Protein AF-A0A4Q4KJC9-F1 (afdb_monomer_lite)

Organism: NCBI:txid200475

pLDDT: mean 93.19, std 9.45, range [31.77, 98.38]

Sequence (127 aa):
MNSSRFTITETHNSNIRIKSLAINTDAICEFYVRLYSLLGTQPQKHYEGFAFLIYDTENDFYFEASLTAFGAGYFAEEDNDKTQKIMNEFNDILYSNELKLKECSLTYEHDFGESTFAYKDGEFSCE

Secondary structure (DSSP, 8-state):
----SEEE-S-----EEEEEPPSSHHHHHHHHHHHHHHH-SPPEEETTEEEEEEEETTTTEEEEEEEETTEEEEEES--SHHHHHHHHHHHHHHT-TT-----EEEEEEETTEEEEEEEETTEEEE-

Foldseek 3Di:
DDDQQKEFDDDDDWDAFQDADDPDQVRQLLLLQLCCLSHVDAFDADAQWGKTWMARNVVRATKIFMQDPVGTGITGPDHDPVVNVVRVVVVCVSPPPPRDGDWDKDWHHYPVGIWMWTDDPNDTDTD

Structure (mmCIF, N/CA/C/O backbone):
data_AF-A0A4Q4KJC9-F1
#
_entry.id   AF-A0A4Q4KJC9-F1
#
loop_
_atom_site.group_PDB
_atom_site.id
_atom_site.type_symbol
_atom_site.label_atom_id
_atom_site.label_alt_id
_atom_site.label_comp_id
_atom_site.label_asym_id
_atom_site.label_entity_id
_atom_site.label_seq_id
_atom_site.pdbx_PDB_ins_code
_atom_site.Cartn_x
_atom_site.Cartn_y
_atom_site.Cartn_z
_atom_site.occupancy
_atom_site.B_iso_or_equiv
_atom_site.auth_seq_id
_atom_site.auth_comp_id
_atom_site.auth_asym_id
_atom_site.auth_atom_id
_atom_site.pdbx_PDB_model_num
ATOM 1 N N . MET A 1 1 ? -25.002 -4.432 -3.455 1.00 31.77 1 MET A N 1
ATOM 2 C CA . MET A 1 1 ? -23.810 -3.570 -3.578 1.00 31.77 1 MET A CA 1
ATOM 3 C C . MET A 1 1 ? -22.853 -4.013 -2.488 1.00 31.77 1 MET A C 1
ATOM 5 O O . MET A 1 1 ? -23.165 -3.787 -1.330 1.00 31.77 1 MET A O 1
ATOM 9 N N . ASN A 1 2 ? -21.783 -4.737 -2.830 1.00 33.66 2 ASN A N 1
ATOM 10 C CA . ASN A 1 2 ? -20.727 -5.040 -1.861 1.00 33.66 2 ASN A CA 1
ATOM 11 C C . ASN A 1 2 ? -19.932 -3.750 -1.665 1.00 33.66 2 ASN A C 1
ATOM 13 O O . ASN A 1 2 ? -19.206 -3.350 -2.571 1.00 33.66 2 ASN A O 1
ATOM 17 N N . SER A 1 3 ? -20.127 -3.076 -0.534 1.00 51.12 3 SER A N 1
ATOM 18 C CA . SER A 1 3 ? -19.186 -2.049 -0.093 1.00 51.12 3 SER A CA 1
ATOM 19 C C . SER A 1 3 ? -17.876 -2.767 0.222 1.00 51.12 3 SER A C 1
ATOM 21 O O . SER A 1 3 ? -17.895 -3.726 0.993 1.00 51.12 3 SER A O 1
ATOM 23 N N . SER A 1 4 ? -16.762 -2.392 -0.408 1.00 80.31 4 SER A N 1
ATOM 24 C CA . SER A 1 4 ? -15.462 -2.931 -0.005 1.00 80.31 4 SER A CA 1
ATOM 25 C C . SER A 1 4 ? -15.161 -2.420 1.404 1.00 80.31 4 SER A C 1
ATOM 27 O O . SER A 1 4 ? -15.235 -1.216 1.632 1.00 80.31 4 SER A O 1
ATOM 29 N N . ARG A 1 5 ? -14.854 -3.321 2.350 1.00 92.75 5 ARG A N 1
ATOM 30 C CA . ARG A 1 5 ? -14.524 -2.975 3.747 1.00 92.75 5 ARG A CA 1
ATOM 31 C C . ARG A 1 5 ? -13.505 -1.836 3.824 1.00 92.75 5 ARG A C 1
ATOM 33 O O . ARG A 1 5 ? -13.692 -0.901 4.594 1.00 92.75 5 ARG A O 1
ATOM 40 N N . PHE A 1 6 ? -12.467 -1.906 2.995 1.00 94.94 6 PHE A N 1
ATOM 41 C CA . PHE A 1 6 ? -11.422 -0.895 2.899 1.00 94.94 6 PHE A CA 1
ATOM 42 C C . PHE A 1 6 ? -11.702 0.050 1.733 1.00 94.94 6 PHE A C 1
ATOM 44 O O . PHE A 1 6 ? -11.905 -0.392 0.597 1.00 94.94 6 PHE A O 1
ATOM 51 N N . THR A 1 7 ? -11.699 1.347 2.016 1.00 94.25 7 THR A N 1
ATOM 52 C CA . THR A 1 7 ? -11.904 2.412 1.031 1.00 94.25 7 THR A CA 1
ATOM 53 C C . THR A 1 7 ? -10.847 3.489 1.181 1.00 94.25 7 THR A C 1
ATOM 55 O O . THR A 1 7 ? -10.317 3.690 2.268 1.00 94.25 7 THR A O 1
ATOM 58 N N . ILE A 1 8 ? -10.562 4.211 0.106 1.00 94.56 8 ILE A N 1
ATOM 59 C CA . ILE A 1 8 ? -9.592 5.308 0.127 1.00 94.56 8 ILE A CA 1
ATOM 60 C C . ILE A 1 8 ? -10.247 6.568 0.683 1.00 94.56 8 ILE A C 1
ATOM 62 O O . ILE A 1 8 ? -11.394 6.864 0.352 1.00 94.56 8 ILE A O 1
ATOM 66 N N . THR A 1 9 ? -9.508 7.305 1.504 1.00 92.50 9 THR A N 1
ATOM 67 C CA . THR A 1 9 ? -9.897 8.620 2.028 1.00 92.50 9 THR A CA 1
ATOM 68 C C . THR A 1 9 ? -8.875 9.687 1.623 1.00 92.50 9 THR A C 1
ATOM 70 O O . THR A 1 9 ? -7.790 9.371 1.137 1.00 92.50 9 THR A O 1
ATOM 73 N N . GLU A 1 10 ? -9.218 10.962 1.796 1.00 84.94 10 GLU A N 1
ATOM 74 C CA . GLU A 1 10 ? -8.367 12.089 1.395 1.00 84.94 10 GLU A CA 1
ATOM 75 C C . GLU A 1 10 ? -7.424 12.554 2.507 1.00 84.94 10 GLU A C 1
ATOM 77 O O . GLU A 1 10 ? -6.322 13.016 2.210 1.00 84.94 10 GLU A O 1
ATOM 82 N N . THR A 1 11 ? -7.826 12.430 3.776 1.00 74.44 11 THR A N 1
ATOM 83 C CA . THR A 1 11 ? -7.037 12.896 4.922 1.00 74.44 11 THR A CA 1
ATOM 84 C C . THR A 1 11 ? -7.303 12.060 6.172 1.00 74.44 11 THR A C 1
ATOM 86 O O . THR A 1 11 ? -8.444 11.725 6.482 1.00 74.44 11 THR A O 1
ATOM 89 N N . HIS A 1 12 ? -6.237 11.743 6.909 1.00 80.50 12 HIS A N 1
ATOM 90 C CA . HIS A 1 12 ? -6.278 11.429 8.338 1.00 80.50 12 HIS A CA 1
ATOM 91 C C . HIS A 1 12 ? -4.858 11.541 8.916 1.00 80.50 12 HIS A C 1
ATOM 93 O O . HIS A 1 12 ? -3.884 11.571 8.161 1.00 80.50 12 HIS A O 1
ATOM 99 N N . ASN A 1 13 ? -4.733 11.598 10.241 1.00 78.12 13 ASN A N 1
ATOM 100 C CA . ASN A 1 13 ? -3.429 11.592 10.896 1.00 78.12 13 ASN A CA 1
ATOM 101 C C . ASN A 1 13 ? -2.975 10.149 11.152 1.00 78.12 13 ASN A C 1
ATOM 103 O O . ASN A 1 13 ? -3.604 9.433 11.924 1.00 78.12 13 ASN A O 1
ATOM 107 N N . SER A 1 14 ? -1.861 9.757 10.536 1.00 85.38 14 SER A N 1
ATOM 108 C CA . SER A 1 14 ? -1.182 8.478 10.761 1.00 85.38 14 SER A CA 1
ATOM 109 C C . SER A 1 14 ? 0.306 8.710 10.958 1.00 85.38 14 SER A C 1
ATOM 111 O O . SER A 1 14 ? 1.071 8.815 10.007 1.00 85.38 14 SER A O 1
ATOM 113 N N . ASN A 1 15 ? 0.737 8.850 12.206 1.00 88.25 15 ASN A N 1
ATOM 114 C CA . ASN A 1 15 ? 2.123 9.184 12.539 1.00 88.25 15 ASN A CA 1
ATOM 115 C C . ASN A 1 15 ? 2.839 8.081 13.326 1.00 88.25 15 ASN A C 1
ATOM 117 O O . ASN A 1 15 ? 4.063 8.134 13.462 1.00 88.25 15 ASN A O 1
ATOM 121 N N . ILE A 1 16 ? 2.114 7.077 13.826 1.00 94.56 16 ILE A N 1
ATOM 122 C CA . ILE A 1 16 ? 2.701 5.945 14.537 1.00 94.56 16 ILE A CA 1
ATOM 123 C C . ILE A 1 16 ? 2.867 4.789 13.564 1.00 94.56 16 ILE A C 1
ATOM 125 O O . ILE A 1 16 ? 1.894 4.276 13.019 1.00 94.56 16 ILE A O 1
ATOM 129 N N . ARG A 1 17 ? 4.112 4.351 13.352 1.00 95.50 17 ARG A N 1
ATOM 130 C CA . ARG A 1 17 ? 4.399 3.152 12.562 1.00 95.50 17 ARG A CA 1
ATOM 131 C C . ARG A 1 17 ? 4.007 1.908 13.356 1.00 95.50 17 ARG A C 1
ATOM 133 O O . ARG A 1 17 ? 4.607 1.628 14.387 1.00 95.50 17 ARG A O 1
ATOM 140 N N . ILE A 1 18 ? 3.061 1.144 12.826 1.00 96.44 18 ILE A N 1
ATOM 141 C CA . ILE A 1 18 ? 2.515 -0.063 13.459 1.00 96.44 18 ILE A CA 1
ATOM 142 C C . ILE A 1 18 ? 3.293 -1.305 13.030 1.00 96.44 18 ILE A C 1
ATOM 144 O O . ILE A 1 18 ? 3.591 -2.179 13.842 1.00 96.44 18 ILE A O 1
ATOM 148 N N . LYS A 1 19 ? 3.640 -1.389 11.742 1.00 94.38 19 LYS A N 1
ATOM 149 C CA . LYS A 1 19 ? 4.331 -2.547 11.169 1.00 94.38 19 LYS A CA 1
ATOM 150 C C . LYS A 1 19 ? 5.215 -2.125 10.002 1.00 94.38 19 LYS A C 1
ATOM 152 O O . LYS A 1 19 ? 4.756 -1.445 9.090 1.00 94.38 19 LYS A O 1
ATOM 157 N N . SER A 1 20 ? 6.476 -2.550 10.035 1.00 94.50 20 SER A N 1
ATOM 158 C CA . SER A 1 20 ? 7.435 -2.375 8.937 1.00 94.50 20 SER A CA 1
ATOM 159 C C . SER A 1 20 ? 7.375 -3.559 7.976 1.00 94.50 20 SER A C 1
ATOM 161 O O . SER A 1 20 ? 7.187 -4.700 8.401 1.00 94.50 20 SER A O 1
ATOM 163 N N . LEU A 1 21 ? 7.607 -3.294 6.695 1.00 91.81 21 LEU A N 1
ATOM 164 C CA . LEU A 1 21 ? 7.887 -4.317 5.692 1.00 91.81 21 LEU A CA 1
ATOM 165 C C . LEU A 1 21 ? 9.396 -4.518 5.523 1.00 91.81 21 LEU A C 1
ATOM 167 O O . LEU A 1 21 ? 10.213 -3.750 6.037 1.00 91.81 21 LEU A O 1
ATOM 171 N N . ALA A 1 22 ? 9.768 -5.580 4.809 1.00 90.56 22 ALA A N 1
ATOM 172 C CA . ALA A 1 22 ? 11.158 -5.830 4.461 1.00 90.56 22 ALA A CA 1
ATOM 173 C C . ALA A 1 22 ? 11.709 -4.689 3.591 1.00 90.56 22 ALA A C 1
ATOM 175 O O . ALA A 1 22 ? 11.060 -4.238 2.650 1.00 90.56 22 ALA A O 1
ATOM 176 N N . ILE A 1 23 ? 12.926 -4.240 3.899 1.00 86.81 23 ILE A N 1
ATOM 177 C CA . ILE A 1 23 ? 13.581 -3.124 3.207 1.00 86.81 23 ILE A CA 1
ATOM 178 C C . ILE A 1 23 ? 14.346 -3.678 1.999 1.00 86.81 23 ILE A C 1
ATOM 180 O O . ILE A 1 23 ? 15.566 -3.816 2.025 1.00 86.81 23 ILE A O 1
ATOM 184 N N . ASN A 1 24 ? 13.612 -4.077 0.963 1.00 90.94 24 ASN A N 1
ATOM 185 C CA . ASN A 1 24 ? 14.167 -4.414 -0.346 1.00 90.94 24 ASN A CA 1
ATOM 186 C C . ASN A 1 24 ? 13.189 -4.004 -1.454 1.00 90.94 24 ASN A C 1
ATOM 188 O O . ASN A 1 24 ? 11.980 -3.955 -1.226 1.00 90.94 24 ASN A O 1
ATOM 192 N N . THR A 1 25 ? 13.726 -3.696 -2.634 1.00 90.56 25 THR A N 1
ATOM 193 C CA . THR A 1 25 ? 12.962 -3.145 -3.760 1.00 90.56 25 THR A CA 1
ATOM 194 C C . THR A 1 25 ? 11.814 -4.059 -4.178 1.00 90.56 25 THR A C 1
ATOM 196 O O . THR A 1 25 ? 10.694 -3.580 -4.331 1.00 90.56 25 THR A O 1
ATOM 199 N N . ASP A 1 26 ? 12.052 -5.369 -4.268 1.00 93.75 26 ASP A N 1
ATOM 200 C CA . ASP A 1 26 ? 11.046 -6.345 -4.703 1.00 93.75 26 ASP A CA 1
ATOM 201 C C . ASP A 1 26 ? 9.836 -6.377 -3.758 1.00 93.75 26 ASP A C 1
ATOM 203 O O . ASP A 1 26 ? 8.693 -6.308 -4.204 1.00 93.75 26 ASP A O 1
ATOM 207 N N . ALA A 1 27 ? 10.070 -6.402 -2.442 1.00 94.31 27 ALA A N 1
ATOM 208 C CA . 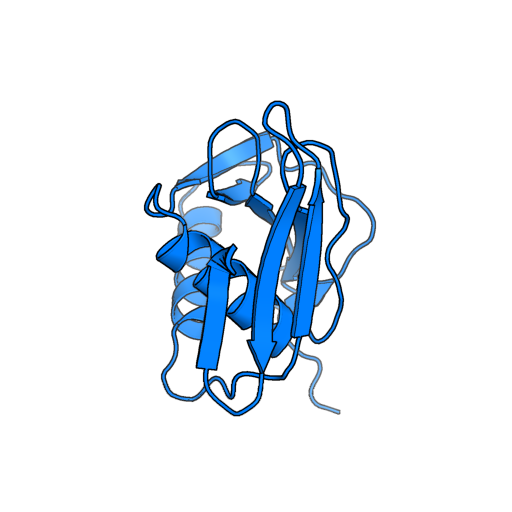ALA A 1 27 ? 9.004 -6.413 -1.442 1.00 94.31 27 ALA A CA 1
ATOM 209 C C . ALA A 1 27 ? 8.183 -5.113 -1.446 1.00 94.31 27 ALA A C 1
ATOM 211 O O . ALA A 1 27 ? 6.967 -5.147 -1.253 1.00 94.31 27 ALA A O 1
ATOM 212 N N . ILE A 1 28 ? 8.831 -3.967 -1.669 1.00 95.81 28 ILE A N 1
ATOM 213 C CA . ILE A 1 28 ? 8.166 -2.657 -1.725 1.00 95.81 28 ILE A CA 1
ATOM 214 C C . ILE A 1 28 ? 7.351 -2.519 -3.020 1.00 95.81 28 ILE A C 1
ATOM 216 O O . ILE A 1 28 ? 6.220 -2.029 -3.004 1.00 95.81 28 ILE A O 1
ATOM 220 N N . CYS A 1 29 ? 7.902 -2.991 -4.132 1.00 96.94 29 CYS A N 1
ATOM 221 C CA . CYS A 1 29 ? 7.236 -3.048 -5.423 1.00 96.94 29 CYS A CA 1
ATOM 222 C C . CYS A 1 29 ? 6.003 -3.962 -5.369 1.00 96.94 29 CYS A C 1
ATOM 224 O O . CYS A 1 29 ? 4.904 -3.548 -5.743 1.00 96.94 29 CYS A O 1
ATOM 226 N N . GLU A 1 30 ? 6.144 -5.164 -4.799 1.00 97.44 30 GLU A N 1
ATOM 227 C CA . GLU A 1 30 ? 5.024 -6.075 -4.557 1.00 97.44 30 GLU A CA 1
ATOM 228 C C . GLU A 1 30 ? 3.954 -5.426 -3.670 1.00 97.44 30 GLU A C 1
ATOM 230 O O . GLU A 1 30 ? 2.759 -5.513 -3.969 1.00 97.44 30 GLU A O 1
ATOM 235 N N . PHE A 1 31 ? 4.372 -4.738 -2.607 1.00 97.81 31 PHE A N 1
ATOM 236 C CA . PHE A 1 31 ? 3.469 -4.022 -1.713 1.00 97.81 31 PHE A CA 1
ATOM 237 C C . PHE A 1 31 ? 2.638 -2.970 -2.456 1.00 97.81 31 PHE A C 1
ATOM 239 O O . PHE A 1 31 ? 1.410 -2.980 -2.346 1.00 97.81 31 PHE A O 1
ATOM 246 N N . TYR A 1 32 ? 3.273 -2.118 -3.271 1.00 97.81 32 TYR A N 1
ATOM 247 C CA . TYR A 1 32 ? 2.569 -1.144 -4.111 1.00 97.81 32 TYR A CA 1
ATOM 248 C C . TYR A 1 32 ? 1.547 -1.817 -5.038 1.00 97.81 32 TYR A C 1
ATOM 250 O O . TYR A 1 32 ? 0.372 -1.442 -5.048 1.00 97.81 32 TYR A O 1
ATOM 258 N N . VAL A 1 33 ? 1.976 -2.828 -5.798 1.00 98.19 33 VAL A N 1
ATOM 259 C CA . VAL A 1 33 ? 1.130 -3.506 -6.791 1.00 98.19 33 VAL A CA 1
ATOM 260 C C . VAL A 1 33 ? -0.087 -4.143 -6.127 1.00 98.19 33 VAL A C 1
ATOM 262 O O . VAL A 1 33 ? -1.210 -4.026 -6.629 1.00 98.19 33 VAL A O 1
ATOM 265 N N . ARG A 1 34 ? 0.099 -4.802 -4.979 1.00 98.06 34 ARG A N 1
ATOM 266 C CA . ARG A 1 34 ? -1.004 -5.409 -4.225 1.00 98.06 34 ARG A CA 1
ATOM 267 C C . ARG A 1 34 ? -1.966 -4.356 -3.691 1.00 98.06 34 ARG A C 1
ATOM 269 O O . ARG A 1 34 ? -3.175 -4.548 -3.813 1.00 98.06 34 ARG A O 1
ATOM 276 N N . LEU A 1 35 ? -1.460 -3.237 -3.168 1.00 97.88 35 LEU A N 1
ATOM 277 C CA . LEU A 1 35 ? -2.298 -2.135 -2.686 1.00 97.88 35 LEU A CA 1
ATOM 278 C C . LEU A 1 35 ? -3.139 -1.552 -3.817 1.00 97.88 35 LEU A C 1
ATOM 280 O O . LEU A 1 35 ? -4.355 -1.438 -3.674 1.00 97.88 35 LEU A O 1
ATOM 284 N N . TYR A 1 36 ? -2.523 -1.271 -4.966 1.00 97.75 36 TYR A N 1
ATOM 285 C CA . TYR A 1 36 ? -3.241 -0.818 -6.154 1.00 97.75 36 TYR A CA 1
ATOM 286 C C . TYR A 1 36 ? -4.297 -1.840 -6.597 1.00 97.75 36 TYR A C 1
ATOM 288 O O . TYR A 1 36 ? -5.438 -1.489 -6.894 1.00 97.75 36 TYR A O 1
ATOM 296 N N . SER A 1 37 ? -3.945 -3.125 -6.610 1.00 97.12 37 SER A N 1
ATOM 297 C CA . SER A 1 37 ? -4.848 -4.198 -7.035 1.00 97.12 37 SER A CA 1
ATOM 298 C C . SER A 1 37 ? -6.075 -4.311 -6.129 1.00 97.12 37 SER A C 1
ATOM 300 O O . SER A 1 37 ? -7.201 -4.438 -6.630 1.00 97.12 37 SER A O 1
ATOM 302 N N . LEU A 1 38 ? -5.859 -4.213 -4.814 1.00 96.94 38 LEU A N 1
ATOM 303 C CA . LEU A 1 38 ? -6.892 -4.282 -3.786 1.00 96.94 38 LEU A CA 1
ATOM 304 C C . LEU A 1 38 ? -7.776 -3.026 -3.771 1.00 96.94 38 LEU A C 1
ATOM 306 O O . LEU A 1 38 ? -8.999 -3.143 -3.783 1.00 96.94 38 LEU A O 1
ATOM 310 N N . LEU A 1 39 ? -7.168 -1.838 -3.773 1.00 95.94 39 LEU A N 1
ATOM 311 C CA . LEU A 1 39 ? -7.852 -0.556 -3.559 1.00 95.94 39 LEU A CA 1
ATOM 312 C C . LEU A 1 39 ? -8.334 0.089 -4.866 1.00 95.94 39 LEU A C 1
ATOM 314 O O . LEU A 1 39 ? -9.200 0.959 -4.849 1.00 95.94 39 LEU A O 1
ATOM 318 N N . GLY A 1 40 ? -7.808 -0.352 -6.011 1.00 94.25 40 GLY A N 1
ATOM 319 C CA . GLY A 1 40 ? -8.263 0.042 -7.344 1.00 94.25 40 GLY A CA 1
ATOM 320 C C . GLY A 1 40 ? -7.981 1.495 -7.720 1.00 94.25 40 GLY A C 1
ATOM 321 O O . GLY A 1 40 ? -8.606 2.001 -8.649 1.00 94.25 40 GLY A O 1
ATOM 322 N N . THR A 1 41 ? -7.072 2.170 -7.016 1.00 93.62 41 THR A N 1
ATOM 323 C CA . THR A 1 41 ? -6.715 3.567 -7.276 1.00 93.62 41 THR A CA 1
ATOM 324 C C . THR A 1 41 ? -5.220 3.800 -7.111 1.00 93.62 41 THR A C 1
ATOM 326 O O . THR A 1 41 ? -4.523 2.995 -6.499 1.00 93.62 41 THR A O 1
ATOM 329 N N . GLN A 1 42 ? -4.730 4.915 -7.648 1.00 94.25 42 GLN A N 1
ATOM 330 C CA . GLN A 1 42 ? -3.355 5.355 -7.434 1.00 94.25 42 GLN A CA 1
ATOM 331 C C . GLN A 1 42 ? -3.187 5.980 -6.039 1.00 94.25 42 GLN A C 1
ATOM 333 O O . GLN A 1 42 ? -4.119 6.624 -5.549 1.00 94.25 42 GLN A O 1
ATOM 338 N N . PRO A 1 43 ? -2.013 5.824 -5.408 1.00 95.75 43 PRO A N 1
ATOM 339 C CA . PRO A 1 43 ? -1.726 6.462 -4.135 1.00 95.75 43 PRO A CA 1
ATOM 340 C C . PRO A 1 43 ? -1.507 7.966 -4.297 1.00 95.75 43 PRO A C 1
ATOM 342 O O . PRO A 1 43 ? -1.265 8.476 -5.396 1.00 95.75 43 PRO A O 1
ATOM 345 N N . GLN A 1 44 ? -1.495 8.664 -3.166 1.00 94.88 44 GLN A N 1
ATOM 346 C CA . GLN A 1 44 ? -0.851 9.967 -3.083 1.00 94.88 44 GLN A CA 1
ATOM 347 C C . GLN A 1 44 ? 0.657 9.763 -3.243 1.00 94.88 44 GLN A C 1
ATOM 349 O O . GLN A 1 44 ? 1.237 8.886 -2.607 1.00 94.88 44 GLN A O 1
ATOM 354 N N . LYS A 1 45 ? 1.287 10.539 -4.125 1.00 94.31 45 LYS A N 1
ATOM 355 C CA . LYS A 1 45 ? 2.738 10.499 -4.319 1.00 94.31 45 LYS A CA 1
ATOM 356 C C . LYS A 1 45 ? 3.393 11.600 -3.508 1.00 94.31 45 LYS A C 1
ATOM 358 O O . LYS A 1 45 ? 2.873 12.715 -3.451 1.00 94.31 45 LYS A O 1
ATOM 363 N N . HIS A 1 46 ? 4.568 11.312 -2.979 1.00 91.88 46 HIS A N 1
ATOM 364 C CA . HIS A 1 46 ? 5.423 12.295 -2.330 1.00 91.88 46 HIS A CA 1
ATOM 365 C C . HIS A 1 46 ? 6.882 12.023 -2.677 1.00 91.88 46 HIS A C 1
ATOM 367 O O . HIS A 1 46 ? 7.221 10.994 -3.262 1.00 91.88 46 HIS A O 1
ATOM 373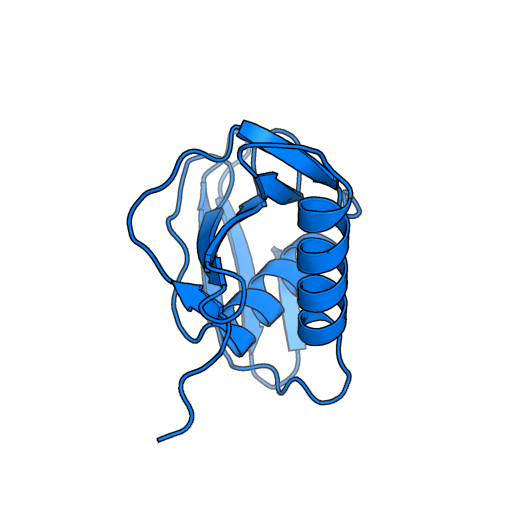 N N . TYR A 1 47 ? 7.746 12.973 -2.332 1.00 90.69 47 TYR A N 1
ATOM 374 C CA . TYR A 1 47 ? 9.184 12.767 -2.427 1.00 90.69 47 TYR A CA 1
ATOM 375 C C . TYR A 1 47 ? 9.584 11.571 -1.555 1.00 90.69 47 TYR A C 1
ATOM 377 O O . TYR A 1 47 ? 9.220 11.529 -0.382 1.00 90.69 47 TYR A O 1
ATOM 385 N N . GLU A 1 48 ? 10.290 10.601 -2.132 1.00 91.88 48 GLU A N 1
ATOM 386 C CA . GLU A 1 48 ? 10.689 9.331 -1.507 1.00 91.88 48 GLU A CA 1
ATOM 387 C C . GLU A 1 48 ? 9.553 8.341 -1.207 1.00 91.88 48 GLU A C 1
ATOM 389 O O . GLU A 1 48 ? 9.711 7.453 -0.364 1.00 91.88 48 GLU A O 1
ATOM 394 N N . GLY A 1 49 ? 8.418 8.430 -1.909 1.00 94.81 49 GLY A N 1
ATOM 395 C CA . GLY A 1 49 ? 7.487 7.305 -1.953 1.00 94.81 49 GLY A CA 1
ATOM 396 C C . GLY A 1 49 ? 6.037 7.641 -2.267 1.00 94.81 49 GLY A C 1
ATOM 397 O O . GLY A 1 49 ? 5.714 8.442 -3.146 1.00 94.81 49 GLY A O 1
ATOM 398 N N . PHE A 1 50 ? 5.142 6.927 -1.589 1.00 96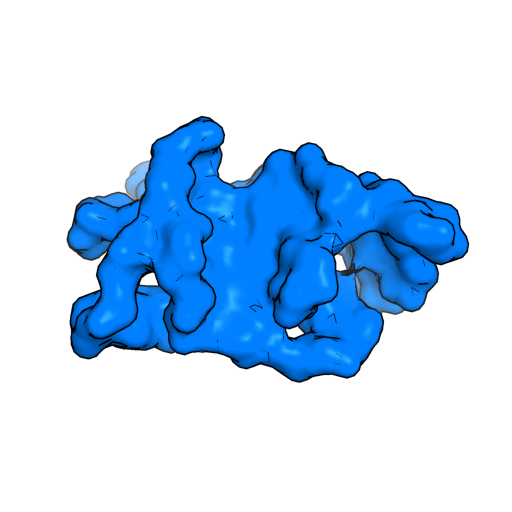.00 50 PHE A N 1
ATOM 399 C CA . PHE A 1 50 ? 3.707 6.973 -1.838 1.00 96.00 50 PHE A CA 1
ATOM 400 C C . PHE A 1 50 ? 2.904 6.610 -0.592 1.00 96.00 50 PHE A C 1
ATOM 402 O O . PHE A 1 50 ? 3.405 5.895 0.274 1.00 96.00 50 PHE A O 1
ATOM 409 N N . ALA A 1 51 ? 1.646 7.040 -0.526 1.00 96.62 51 ALA A N 1
ATOM 410 C CA . ALA A 1 51 ? 0.726 6.721 0.558 1.00 96.62 51 ALA A CA 1
ATOM 411 C C . ALA A 1 51 ? -0.678 6.370 0.053 1.00 96.62 51 ALA A C 1
ATOM 413 O O . ALA A 1 51 ? -1.268 7.066 -0.779 1.00 96.62 51 ALA A O 1
ATOM 414 N N . PHE A 1 52 ? -1.236 5.298 0.610 1.00 96.88 52 PHE A N 1
ATOM 415 C CA . PHE A 1 52 ? -2.656 4.983 0.552 1.00 96.88 52 PHE A CA 1
ATOM 416 C C . PHE A 1 52 ? -3.270 5.287 1.917 1.00 96.88 52 PHE A C 1
ATOM 418 O O . PHE A 1 52 ? -2.968 4.609 2.898 1.00 96.88 52 PHE A O 1
ATOM 425 N N . LEU A 1 53 ? -4.144 6.292 1.972 1.00 96.44 53 LEU A N 1
ATOM 426 C CA . LEU A 1 53 ? -4.934 6.601 3.161 1.00 96.44 53 LEU A CA 1
ATOM 427 C C . LEU A 1 53 ? -6.217 5.776 3.111 1.00 96.44 53 LEU A C 1
ATOM 429 O O . LEU A 1 53 ? -7.000 5.899 2.166 1.00 96.44 53 LEU A O 1
ATOM 433 N N . ILE A 1 54 ? -6.415 4.913 4.100 1.00 96.31 54 ILE A N 1
ATOM 434 C CA . ILE A 1 54 ? -7.415 3.850 4.064 1.00 96.31 54 ILE A CA 1
ATOM 435 C C . ILE A 1 54 ? -8.365 4.001 5.249 1.00 96.31 54 ILE A C 1
ATOM 437 O O . ILE A 1 54 ? -7.952 4.208 6.387 1.00 96.31 54 ILE A O 1
ATOM 441 N N . TYR A 1 55 ? -9.654 3.862 4.966 1.00 95.88 55 TYR A N 1
ATOM 442 C CA . TYR A 1 55 ? -10.725 3.750 5.940 1.00 95.88 55 TYR A CA 1
ATOM 443 C C . TYR A 1 55 ? -11.276 2.321 5.935 1.00 95.88 55 TYR A C 1
ATOM 445 O O . TYR A 1 55 ? -11.725 1.824 4.900 1.00 95.88 55 TYR A O 1
ATOM 453 N N . ASP A 1 56 ? -11.224 1.660 7.087 1.00 95.38 56 ASP A N 1
ATOM 454 C CA . ASP A 1 56 ? -11.909 0.403 7.370 1.00 95.38 56 ASP A CA 1
ATOM 455 C C . ASP A 1 56 ? -13.334 0.702 7.855 1.00 95.38 56 ASP A C 1
ATOM 457 O O . ASP A 1 56 ? -13.567 1.031 9.021 1.00 95.38 56 ASP A O 1
ATOM 461 N N . THR A 1 57 ? -14.287 0.565 6.936 1.00 95.00 57 THR A N 1
ATOM 462 C CA . THR A 1 57 ? -15.714 0.848 7.145 1.00 95.00 57 THR A CA 1
ATOM 463 C C . THR A 1 57 ? -16.383 -0.070 8.170 1.00 95.00 57 THR A C 1
ATOM 465 O O . THR A 1 57 ? -17.392 0.317 8.754 1.00 95.00 57 THR A O 1
ATOM 468 N N . GLU A 1 58 ? -15.851 -1.273 8.418 1.00 95.44 58 GLU A N 1
ATOM 469 C CA . GLU A 1 58 ? -16.429 -2.201 9.401 1.00 95.44 58 GLU A CA 1
ATOM 470 C C . GLU A 1 58 ? -16.012 -1.854 10.832 1.00 95.44 58 GLU A C 1
ATOM 472 O O . GLU A 1 58 ? -16.786 -2.044 11.770 1.00 95.44 58 GLU A O 1
ATOM 477 N N . ASN A 1 59 ? -14.791 -1.344 11.005 1.00 94.69 59 ASN A N 1
ATOM 478 C CA . ASN A 1 59 ? -14.220 -1.044 12.321 1.00 94.69 59 ASN A CA 1
ATOM 479 C C . ASN A 1 59 ? -14.244 0.442 12.688 1.00 94.69 59 ASN A C 1
ATOM 481 O O . ASN A 1 59 ? -13.798 0.779 13.795 1.00 94.69 59 ASN A O 1
ATOM 485 N N . ASP A 1 60 ? -14.732 1.282 11.770 1.00 93.81 60 ASP A N 1
ATOM 486 C CA . ASP A 1 60 ? -14.668 2.742 11.823 1.00 93.81 60 ASP A CA 1
ATOM 487 C C . ASP A 1 60 ? -13.250 3.213 12.183 1.00 93.81 60 ASP A C 1
ATOM 489 O O . ASP A 1 60 ? -13.000 3.791 13.240 1.00 93.81 60 ASP A O 1
ATOM 493 N N . PHE A 1 61 ? -12.282 2.828 11.348 1.00 94.38 61 PHE A N 1
ATOM 494 C CA . PHE A 1 61 ? -10.859 2.982 11.646 1.00 94.38 61 PHE A CA 1
ATOM 495 C C . PHE A 1 61 ? -10.082 3.497 10.439 1.00 94.38 61 PHE A C 1
ATOM 497 O O . PHE A 1 61 ? -10.259 3.004 9.327 1.00 94.38 61 PHE A O 1
ATOM 504 N N . TYR A 1 62 ? -9.192 4.459 10.667 1.00 96.19 62 TYR A N 1
ATOM 505 C CA . TYR A 1 62 ? -8.344 5.041 9.633 1.00 96.19 62 TYR A CA 1
ATOM 506 C C . TYR A 1 62 ? -6.893 4.620 9.838 1.00 96.19 62 TYR A C 1
ATOM 508 O O . TYR A 1 62 ? -6.412 4.564 10.970 1.00 96.19 62 TYR A O 1
ATOM 516 N N . PHE A 1 63 ? -6.209 4.324 8.741 1.00 96.69 63 PHE A N 1
ATOM 517 C CA . PHE A 1 63 ? -4.791 3.989 8.738 1.00 96.69 63 PHE A CA 1
ATOM 518 C C . PHE A 1 63 ? -4.151 4.318 7.395 1.00 96.69 63 PHE A C 1
ATOM 520 O O . PHE A 1 63 ? -4.822 4.644 6.413 1.00 96.69 63 PHE A O 1
ATOM 527 N N . GLU A 1 64 ? -2.832 4.223 7.344 1.00 96.69 64 GLU A N 1
ATOM 528 C CA . GLU A 1 64 ? -2.044 4.450 6.144 1.00 96.69 64 GLU A CA 1
ATOM 529 C C . GLU A 1 64 ? -1.215 3.213 5.803 1.00 96.69 64 GLU A C 1
ATOM 531 O O . GLU A 1 64 ? -0.627 2.578 6.678 1.00 96.69 64 GLU A O 1
ATOM 536 N N . ALA A 1 65 ? -1.148 2.890 4.514 1.00 97.25 65 ALA A N 1
ATOM 537 C CA . ALA A 1 65 ? -0.180 1.961 3.948 1.00 97.25 65 ALA A CA 1
ATOM 538 C C . ALA A 1 65 ? 0.726 2.746 2.993 1.00 97.25 65 ALA A C 1
ATOM 540 O O . ALA A 1 65 ? 0.255 3.263 1.975 1.00 97.25 65 ALA A O 1
ATOM 541 N N . SER A 1 66 ? 2.009 2.878 3.322 1.00 96.31 66 SER A N 1
ATOM 542 C CA . SER A 1 66 ? 2.891 3.802 2.606 1.00 96.31 66 SER A CA 1
ATOM 543 C C . SER A 1 66 ? 4.335 3.343 2.521 1.00 96.31 66 SER A C 1
ATOM 545 O O . SER A 1 66 ? 4.800 2.501 3.290 1.00 96.31 66 SER A O 1
ATOM 547 N N . LEU A 1 67 ? 5.039 3.928 1.554 1.00 96.25 67 LEU A N 1
ATOM 548 C CA . LEU A 1 67 ? 6.489 4.002 1.482 1.00 96.25 67 LEU A CA 1
ATOM 549 C C . LEU A 1 67 ? 6.912 5.422 1.856 1.00 96.25 67 LEU A C 1
ATOM 551 O O . LEU A 1 67 ? 6.474 6.387 1.230 1.00 96.25 67 LEU A O 1
ATOM 555 N N . THR A 1 68 ? 7.783 5.540 2.851 1.00 92.62 68 THR A N 1
ATOM 556 C CA . THR A 1 68 ? 8.421 6.804 3.236 1.00 92.62 68 THR A CA 1
ATOM 557 C C . THR A 1 68 ? 9.941 6.663 3.192 1.00 92.62 68 THR A C 1
ATOM 559 O O . THR A 1 68 ? 10.456 5.556 3.014 1.00 92.62 68 THR A O 1
ATOM 562 N N . ALA A 1 69 ? 10.668 7.751 3.464 1.00 86.56 69 ALA A N 1
ATOM 563 C CA . ALA A 1 69 ? 12.124 7.756 3.651 1.00 86.56 69 ALA A CA 1
ATOM 564 C C . ALA A 1 69 ? 12.636 6.670 4.624 1.00 86.56 69 ALA A C 1
ATOM 566 O O . ALA A 1 69 ? 13.767 6.199 4.532 1.00 86.56 69 ALA A O 1
ATOM 567 N N . PHE A 1 70 ? 11.790 6.243 5.569 1.00 85.62 70 PHE A N 1
ATOM 568 C CA . PHE A 1 70 ? 12.114 5.234 6.580 1.00 85.62 70 PHE A CA 1
ATOM 569 C C . PHE A 1 70 ? 11.684 3.811 6.174 1.00 85.62 70 PHE A C 1
ATOM 571 O O . PHE A 1 70 ? 11.644 2.902 7.009 1.00 85.62 70 PHE A O 1
ATOM 578 N N . GLY A 1 71 ? 11.301 3.604 4.914 1.00 92.31 71 GLY A N 1
ATOM 579 C CA . GLY A 1 71 ? 10.845 2.329 4.360 1.00 92.31 71 GLY A CA 1
ATOM 580 C C . GLY A 1 71 ? 9.328 2.142 4.391 1.00 92.31 71 GLY A C 1
ATOM 581 O O . GLY A 1 71 ? 8.595 2.970 4.935 1.00 92.31 71 GLY A O 1
ATOM 582 N N . ALA A 1 72 ? 8.869 1.037 3.798 1.00 95.94 72 ALA A N 1
ATOM 583 C CA . ALA A 1 72 ? 7.451 0.736 3.640 1.00 95.94 72 ALA A CA 1
ATOM 584 C C . ALA A 1 72 ? 6.819 0.104 4.887 1.00 95.94 72 ALA A C 1
ATOM 586 O O . ALA A 1 72 ? 7.475 -0.626 5.639 1.00 95.94 72 ALA A O 1
ATOM 587 N N . GLY A 1 73 ? 5.530 0.361 5.095 1.00 97.00 73 GLY A N 1
ATOM 588 C CA . GLY A 1 73 ? 4.793 -0.197 6.217 1.00 97.00 73 GLY A CA 1
ATOM 589 C C . GLY A 1 73 ? 3.385 0.355 6.384 1.00 97.00 73 GLY A C 1
ATOM 590 O O . GLY A 1 73 ? 2.827 0.989 5.488 1.00 97.00 73 GLY A O 1
ATOM 591 N N . TYR A 1 74 ? 2.837 0.086 7.565 1.00 97.38 74 TYR A N 1
ATOM 592 C CA . TYR A 1 74 ? 1.523 0.540 7.999 1.00 97.38 74 TYR A CA 1
ATOM 593 C C . TYR A 1 74 ? 1.650 1.529 9.152 1.00 97.38 74 TYR A C 1
ATOM 595 O O . TYR A 1 74 ? 2.466 1.325 10.061 1.00 97.38 74 TYR A O 1
ATOM 603 N N . PHE A 1 75 ? 0.818 2.564 9.134 1.00 96.62 75 PHE A N 1
ATOM 604 C CA . PHE A 1 75 ? 0.796 3.631 10.125 1.00 96.62 75 PHE A CA 1
ATOM 605 C C . PHE A 1 75 ? -0.633 3.878 10.608 1.00 96.62 75 PHE A C 1
ATOM 607 O O . PHE A 1 75 ? -1.586 3.640 9.868 1.00 96.62 75 PHE A O 1
ATOM 614 N N . ALA A 1 76 ? -0.770 4.311 11.856 1.00 96.25 76 ALA A N 1
ATOM 615 C CA . ALA A 1 76 ? -2.040 4.666 12.482 1.00 96.25 76 ALA A CA 1
ATOM 616 C C . ALA A 1 76 ? -1.840 5.813 13.487 1.00 96.25 76 ALA A C 1
ATOM 618 O O . ALA A 1 76 ? -0.713 6.243 13.749 1.00 96.25 76 ALA A O 1
ATOM 619 N N . GLU A 1 77 ? -2.935 6.296 14.071 1.00 95.88 77 GLU A N 1
ATOM 620 C CA . GLU A 1 77 ? -2.911 7.295 15.149 1.00 95.88 77 GLU A CA 1
ATOM 621 C C . GLU A 1 77 ? -2.498 6.695 16.506 1.00 95.88 77 GLU A C 1
ATOM 623 O O . GLU A 1 77 ? -1.884 7.372 17.327 1.00 95.88 77 GLU A O 1
ATOM 628 N N . GLU A 1 78 ? -2.791 5.410 16.735 1.00 95.50 78 GLU A N 1
ATOM 629 C CA . GLU A 1 78 ? -2.528 4.712 17.997 1.00 95.50 78 GLU A CA 1
ATOM 630 C C . GLU A 1 78 ? -2.000 3.291 17.767 1.00 95.50 78 GLU A C 1
ATOM 632 O O . GLU A 1 78 ? -2.517 2.564 16.917 1.00 95.50 78 GLU A O 1
ATOM 637 N N . ASP A 1 79 ? -1.034 2.860 18.584 1.00 96.38 79 ASP A N 1
ATOM 638 C CA . ASP A 1 79 ? -0.571 1.469 18.644 1.00 96.38 79 ASP A CA 1
ATOM 639 C C . ASP A 1 79 ? -1.220 0.740 19.829 1.00 96.38 79 ASP A C 1
ATOM 641 O O . ASP A 1 79 ? -0.823 0.893 20.986 1.00 96.38 79 ASP A O 1
ATOM 645 N N . ASN A 1 80 ? -2.275 -0.016 19.532 1.00 96.56 80 ASN A N 1
ATOM 646 C CA . ASN A 1 80 ? -3.007 -0.834 20.490 1.00 96.56 80 ASN A CA 1
ATOM 647 C C . ASN A 1 80 ? -3.459 -2.154 19.836 1.00 96.56 80 ASN A C 1
ATOM 649 O O . ASN A 1 80 ? -3.369 -2.330 18.617 1.00 96.56 80 ASN A O 1
ATOM 653 N N . ASP A 1 81 ? -3.990 -3.079 20.638 1.00 97.25 81 ASP A N 1
ATOM 654 C CA . ASP A 1 81 ? -4.397 -4.410 20.167 1.00 97.25 81 ASP A CA 1
ATOM 655 C C . ASP A 1 81 ? -5.426 -4.364 19.023 1.00 97.25 81 ASP A C 1
ATOM 657 O O . ASP A 1 81 ? -5.386 -5.205 18.120 1.00 97.25 81 ASP A O 1
ATOM 661 N N . LYS A 1 82 ? -6.338 -3.376 19.024 1.00 95.69 82 LYS A N 1
ATOM 662 C CA . LYS A 1 82 ? -7.319 -3.196 17.941 1.00 95.69 82 LYS A CA 1
ATOM 663 C C . LYS A 1 82 ? -6.604 -2.797 16.650 1.00 95.69 82 LYS A C 1
ATOM 665 O O . LYS A 1 82 ? -6.842 -3.433 15.625 1.00 95.69 82 LYS A O 1
ATOM 670 N N . THR A 1 83 ? -5.720 -1.801 16.698 1.00 96.88 83 THR A N 1
ATOM 671 C CA . THR A 1 83 ? -4.930 -1.363 15.538 1.00 96.88 83 THR A CA 1
ATOM 672 C C . THR A 1 83 ? -4.121 -2.519 14.957 1.00 96.88 83 THR A C 1
ATOM 674 O O . THR A 1 83 ? -4.222 -2.811 13.766 1.00 96.88 83 THR A O 1
ATOM 677 N N . GLN A 1 84 ? -3.366 -3.226 15.802 1.00 97.06 84 GLN A N 1
ATOM 678 C CA . GLN A 1 84 ? -2.526 -4.352 15.389 1.00 97.06 84 GLN A CA 1
ATOM 679 C C . GLN A 1 84 ? -3.349 -5.461 14.725 1.00 97.06 84 GLN A C 1
ATOM 681 O O . GLN A 1 84 ? -2.958 -6.004 13.689 1.00 97.06 84 GLN A O 1
ATOM 686 N N . LYS A 1 85 ? -4.526 -5.773 15.280 1.00 97.00 85 LYS A N 1
ATOM 687 C CA . LYS A 1 85 ? -5.453 -6.740 14.689 1.00 97.00 85 LYS A CA 1
ATOM 688 C C . LYS A 1 85 ? -5.923 -6.301 13.299 1.00 97.00 85 LYS A C 1
ATOM 690 O O . LYS A 1 85 ? -5.817 -7.092 12.367 1.00 97.00 85 LYS A O 1
ATOM 695 N N . ILE A 1 86 ? -6.392 -5.060 13.145 1.00 96.50 86 ILE A N 1
ATOM 696 C CA . ILE A 1 86 ? -6.877 -4.547 11.852 1.00 96.50 86 ILE A CA 1
ATOM 697 C C . ILE A 1 86 ? -5.748 -4.547 10.812 1.00 96.50 86 ILE A C 1
ATOM 699 O O . ILE A 1 86 ? -5.966 -4.984 9.684 1.00 96.50 86 ILE A O 1
ATOM 703 N N . MET A 1 87 ? -4.530 -4.127 11.180 1.00 95.75 87 MET A N 1
ATOM 704 C CA . MET A 1 87 ? -3.391 -4.120 10.250 1.00 95.75 87 MET A CA 1
ATOM 705 C C . MET A 1 87 ? -2.990 -5.531 9.817 1.00 95.75 87 MET A C 1
ATOM 707 O O . MET A 1 87 ? -2.637 -5.741 8.658 1.00 95.75 87 MET A O 1
ATOM 711 N N . ASN A 1 88 ? -3.040 -6.509 10.724 1.00 96.19 88 ASN A N 1
ATOM 712 C CA . ASN A 1 88 ? -2.753 -7.896 10.371 1.00 96.19 88 ASN A CA 1
ATOM 713 C C . ASN A 1 88 ? -3.834 -8.481 9.457 1.00 96.19 88 ASN A C 1
ATOM 715 O O . ASN A 1 88 ? -3.485 -9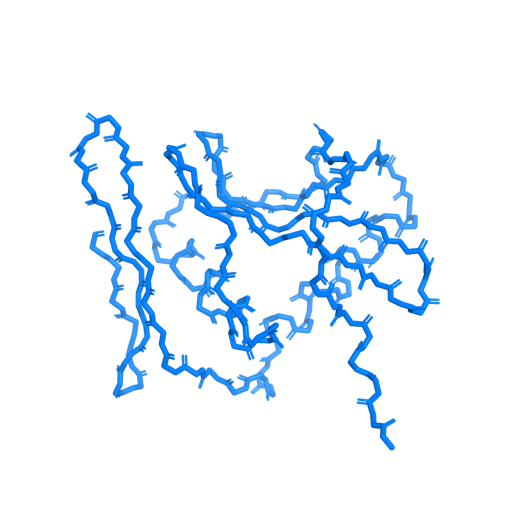.061 8.436 1.00 96.19 88 ASN A O 1
ATOM 719 N N . GLU A 1 89 ? -5.117 -8.244 9.743 1.00 96.25 89 GLU A N 1
ATOM 720 C CA . GLU A 1 89 ? -6.212 -8.656 8.854 1.00 96.25 89 GLU A CA 1
ATOM 721 C C . GLU A 1 89 ? -6.081 -8.033 7.458 1.00 96.25 89 GLU A C 1
ATOM 723 O O . GLU A 1 89 ? -6.202 -8.729 6.450 1.00 96.25 89 GLU A O 1
ATOM 728 N N . PHE A 1 90 ? -5.792 -6.731 7.383 1.00 97.00 90 PHE A N 1
ATOM 729 C CA . PHE A 1 90 ? -5.567 -6.055 6.10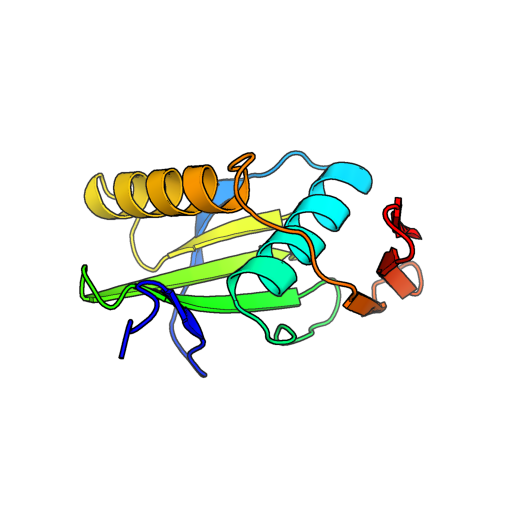9 1.00 97.00 90 PHE A CA 1
ATOM 730 C C . PHE A 1 90 ? -4.374 -6.653 5.357 1.00 97.00 90 PHE A C 1
ATOM 732 O O . PHE A 1 90 ? -4.469 -6.928 4.163 1.00 97.00 90 PHE A O 1
ATOM 739 N N . ASN A 1 91 ? -3.264 -6.900 6.054 1.00 96.75 91 ASN A N 1
ATOM 740 C CA . ASN A 1 91 ? -2.074 -7.507 5.471 1.00 96.75 91 ASN A CA 1
ATOM 741 C C . ASN A 1 91 ? -2.347 -8.925 4.945 1.00 96.75 91 ASN A C 1
ATOM 743 O O . ASN A 1 91 ? -1.882 -9.272 3.864 1.00 96.75 91 ASN A O 1
ATOM 747 N N . ASP A 1 92 ? -3.106 -9.737 5.675 1.00 96.56 92 ASP A N 1
ATOM 748 C CA . ASP A 1 92 ? -3.463 -11.092 5.246 1.00 96.56 92 ASP A CA 1
ATOM 749 C C . ASP A 1 92 ? -4.332 -11.068 3.982 1.00 96.56 92 ASP A C 1
ATOM 751 O O . ASP A 1 92 ? -4.143 -11.879 3.077 1.00 96.56 92 ASP A O 1
ATOM 755 N N . ILE A 1 93 ? -5.234 -10.088 3.866 1.00 96.25 93 ILE A N 1
ATOM 756 C CA . ILE A 1 93 ? -6.025 -9.858 2.649 1.00 96.25 93 ILE A CA 1
ATOM 757 C C . ILE A 1 93 ? -5.124 -9.404 1.496 1.00 96.25 93 ILE A C 1
ATOM 759 O O . ILE A 1 93 ? -5.233 -9.926 0.385 1.00 96.25 93 ILE A O 1
ATOM 763 N N . LEU A 1 94 ? -4.212 -8.467 1.757 1.00 96.75 94 LEU A N 1
ATOM 764 C CA . LEU A 1 94 ? -3.280 -7.924 0.770 1.00 96.75 94 LEU A CA 1
ATOM 765 C C . LEU A 1 94 ? -2.377 -9.012 0.168 1.00 96.75 94 LEU A C 1
ATOM 767 O O . LEU A 1 94 ? -2.113 -9.020 -1.036 1.00 96.75 94 LEU A O 1
ATOM 771 N N . TYR A 1 95 ? -1.931 -9.956 0.995 1.00 96.50 95 TYR A N 1
ATOM 772 C CA . TYR A 1 95 ? -1.062 -11.063 0.593 1.00 96.50 95 TYR A CA 1
ATOM 773 C C . TYR A 1 95 ? -1.809 -12.381 0.340 1.00 96.50 95 TYR A C 1
ATOM 775 O O . TYR A 1 95 ? -1.179 -13.416 0.124 1.00 96.50 95 TYR A O 1
ATOM 783 N N . SER A 1 96 ? -3.144 -12.356 0.299 1.00 96.62 96 SER A N 1
ATOM 784 C CA . SER A 1 96 ? -3.948 -13.531 -0.034 1.00 96.62 96 SER A CA 1
ATOM 785 C C . SER A 1 96 ? -3.666 -14.012 -1.460 1.00 96.62 96 SER A C 1
ATOM 787 O O . SER A 1 96 ? -3.550 -13.218 -2.396 1.00 96.62 96 SER A O 1
ATOM 789 N N . ASN A 1 97 ? -3.643 -15.334 -1.647 1.00 94.56 97 ASN A N 1
ATOM 790 C CA . ASN A 1 97 ? -3.559 -15.964 -2.970 1.00 94.56 97 ASN A CA 1
ATOM 791 C C . ASN A 1 97 ? -4.811 -15.712 -3.830 1.00 94.56 97 ASN A C 1
ATOM 793 O O . ASN A 1 97 ? -4.795 -15.954 -5.035 1.00 94.56 97 ASN A O 1
ATOM 797 N N . GLU A 1 98 ? -5.904 -15.247 -3.222 1.00 95.31 98 GLU A N 1
ATOM 798 C CA . GLU A 1 98 ? -7.136 -14.889 -3.929 1.00 95.31 98 GLU A CA 1
ATOM 799 C C . GLU A 1 98 ? -7.085 -13.476 -4.527 1.00 95.31 98 GLU A C 1
ATOM 801 O O . GLU A 1 98 ? -7.897 -13.149 -5.401 1.00 95.31 98 GLU A O 1
ATOM 806 N N . LEU A 1 99 ? -6.138 -12.634 -4.087 1.00 95.88 99 LEU A N 1
ATOM 807 C CA . LEU A 1 99 ? -5.982 -11.289 -4.625 1.00 95.88 99 LEU A CA 1
ATOM 808 C C . LEU A 1 99 ? -5.445 -11.367 -6.056 1.00 95.88 99 LEU A C 1
ATOM 810 O O . LEU A 1 99 ? -4.286 -11.697 -6.302 1.00 95.88 99 LEU A O 1
ATOM 814 N N . LYS A 1 100 ? -6.296 -11.009 -7.016 1.00 96.44 100 LYS A N 1
ATOM 815 C CA . LYS A 1 100 ? -5.899 -10.885 -8.419 1.00 96.44 100 LYS A CA 1
ATOM 816 C C . LYS A 1 100 ? -5.147 -9.578 -8.624 1.00 96.44 100 LYS A C 1
ATOM 818 O O . LYS A 1 100 ? -5.736 -8.505 -8.477 1.00 96.44 100 LYS A O 1
ATOM 823 N N . LEU A 1 101 ? -3.874 -9.689 -8.989 1.00 97.62 101 LEU A N 1
ATOM 824 C CA . LEU A 1 101 ? -3.046 -8.538 -9.325 1.00 97.62 101 LEU A CA 1
ATOM 825 C C . LEU A 1 101 ? -3.560 -7.870 -10.606 1.00 97.62 101 LEU A C 1
ATOM 827 O O . LEU A 1 101 ? -3.985 -8.542 -11.549 1.00 97.62 101 LEU A O 1
ATOM 831 N N . LYS A 1 102 ? -3.559 -6.540 -10.611 1.00 97.38 102 LYS A N 1
ATOM 832 C CA . LYS A 1 102 ? -3.982 -5.698 -11.730 1.00 97.38 102 LYS A CA 1
ATOM 833 C C . LYS A 1 102 ? -2.778 -4.965 -12.285 1.00 97.38 102 LYS A C 1
ATOM 835 O O . LYS A 1 102 ? -1.860 -4.634 -11.541 1.00 97.38 102 LYS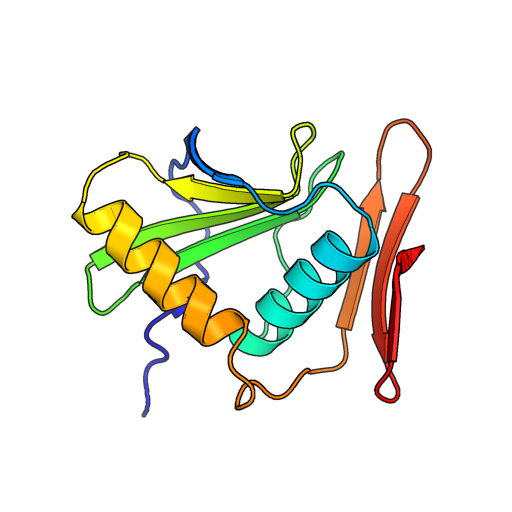 A O 1
ATOM 840 N N . GLU A 1 103 ? -2.816 -4.682 -13.580 1.00 98.06 103 GLU A N 1
ATOM 841 C CA . GLU A 1 103 ? -1.764 -3.890 -14.198 1.00 98.06 103 GLU A CA 1
ATOM 842 C C . GLU A 1 103 ? -1.734 -2.474 -13.630 1.00 98.06 103 GLU A C 1
ATOM 844 O O . GLU A 1 103 ? -2.771 -1.817 -13.494 1.00 98.06 103 GLU A O 1
ATOM 849 N N . CYS A 1 104 ? -0.535 -2.013 -13.294 1.00 97.94 104 CYS A N 1
ATOM 850 C CA . CYS A 1 104 ? -0.315 -0.702 -12.708 1.00 97.94 104 CYS A CA 1
ATOM 851 C C . CYS A 1 104 ? 1.131 -0.254 -12.877 1.00 97.94 104 CYS A C 1
ATOM 853 O O . CYS A 1 104 ? 2.020 -1.059 -13.141 1.00 97.94 104 CYS A O 1
ATOM 855 N N . SER A 1 105 ? 1.355 1.042 -12.690 1.00 97.69 105 SER A N 1
ATOM 856 C CA . SER A 1 105 ? 2.683 1.641 -12.663 1.00 97.69 105 SER A CA 1
ATOM 857 C C . SER A 1 105 ? 2.666 2.877 -11.774 1.00 97.69 105 SER A C 1
ATOM 859 O O . SER A 1 105 ? 1.729 3.683 -11.832 1.00 97.69 105 SER A O 1
ATOM 861 N N . LEU A 1 106 ? 3.731 3.045 -11.003 1.00 97.50 106 LEU A N 1
ATOM 862 C CA . LEU A 1 106 ? 4.002 4.195 -10.162 1.00 97.50 106 LEU A CA 1
ATOM 863 C C . LEU A 1 106 ? 5.471 4.569 -10.295 1.00 97.50 106 LEU A C 1
ATOM 865 O O . LEU A 1 106 ? 6.336 3.816 -9.871 1.00 97.50 106 LEU A O 1
ATOM 869 N N . THR A 1 107 ? 5.716 5.770 -10.805 1.00 96.94 107 THR A N 1
ATOM 870 C CA . THR A 1 107 ? 7.019 6.436 -10.714 1.00 96.94 107 THR A CA 1
ATOM 871 C C . THR A 1 107 ? 6.978 7.489 -9.609 1.00 96.94 107 THR A C 1
ATOM 873 O O . THR A 1 107 ? 5.983 8.230 -9.528 1.00 96.94 107 THR A O 1
ATOM 876 N N . TYR A 1 108 ? 8.015 7.538 -8.771 1.00 94.25 108 TYR A N 1
ATOM 877 C CA . TYR A 1 108 ? 8.223 8.551 -7.731 1.00 94.25 108 TYR A CA 1
ATOM 878 C C . TYR A 1 108 ? 9.694 8.993 -7.676 1.00 94.25 108 TYR A C 1
ATOM 880 O O . TYR A 1 108 ? 10.598 8.229 -8.009 1.00 94.25 108 TYR A O 1
ATOM 888 N N . GLU A 1 109 ? 9.913 10.237 -7.258 1.00 95.38 109 GLU A N 1
ATOM 889 C CA . GLU A 1 109 ? 11.234 10.874 -7.173 1.00 95.38 109 GLU A CA 1
ATOM 890 C C . GLU A 1 109 ? 11.868 10.664 -5.790 1.00 95.38 109 GLU A C 1
ATOM 892 O O . GLU A 1 109 ? 11.160 10.553 -4.786 1.00 95.38 109 GLU A O 1
ATOM 897 N N . HIS A 1 110 ? 13.199 10.641 -5.729 1.00 92.38 110 HIS A N 1
ATOM 898 C CA . HIS A 1 110 ? 14.005 10.580 -4.505 1.00 92.38 110 HIS A CA 1
ATOM 899 C C . HIS A 1 110 ? 15.419 11.145 -4.751 1.00 92.38 110 HIS A C 1
ATOM 901 O O . HIS A 1 110 ? 15.787 11.466 -5.881 1.00 92.38 110 HIS A O 1
ATOM 907 N N . ASP A 1 111 ? 16.262 11.197 -3.713 1.00 91.19 111 ASP A N 1
ATOM 908 C CA . ASP A 1 111 ? 17.612 11.799 -3.771 1.00 91.19 111 ASP A CA 1
ATOM 909 C C . ASP A 1 111 ? 18.556 11.164 -4.816 1.00 91.19 111 ASP A C 1
ATOM 911 O O . ASP A 1 111 ? 19.576 11.748 -5.186 1.00 91.19 111 ASP A O 1
ATOM 915 N N . PHE A 1 112 ? 18.229 9.966 -5.305 1.00 90.06 112 PHE A N 1
ATOM 916 C CA . PHE A 1 112 ? 19.044 9.203 -6.257 1.00 90.06 112 PHE A CA 1
ATOM 917 C C . PHE A 1 112 ? 18.444 9.154 -7.672 1.00 90.06 112 PHE A C 1
ATOM 919 O O . PHE A 1 112 ? 18.975 8.440 -8.521 1.00 90.06 112 PHE A O 1
ATOM 926 N N . GLY A 1 113 ? 17.370 9.907 -7.937 1.00 93.50 113 GLY A N 1
ATOM 927 C CA . GLY A 1 113 ? 16.680 9.943 -9.225 1.00 93.50 113 GLY A CA 1
ATOM 928 C C . GLY A 1 113 ? 15.203 9.581 -9.097 1.00 93.50 113 GLY A C 1
ATOM 929 O O . GLY A 1 113 ? 14.482 10.151 -8.280 1.00 93.50 113 GLY A O 1
ATOM 930 N N . GLU A 1 114 ? 14.756 8.651 -9.932 1.00 95.06 114 GLU A N 1
ATOM 931 C CA . GLU A 1 114 ? 13.383 8.156 -9.949 1.00 95.06 114 GLU A CA 1
ATOM 932 C C . GLU A 1 114 ? 13.385 6.638 -9.814 1.00 95.06 114 GLU A C 1
ATOM 934 O O . GLU A 1 114 ? 14.231 5.964 -10.404 1.00 95.06 114 GLU A O 1
ATOM 939 N N . SER A 1 115 ? 12.393 6.115 -9.099 1.00 94.69 115 SER A N 1
ATOM 940 C CA . SER A 1 115 ? 12.081 4.688 -9.075 1.00 94.69 115 SER A CA 1
ATOM 941 C C . SER A 1 115 ? 10.718 4.439 -9.696 1.00 94.69 115 SER A C 1
ATOM 943 O O . SER A 1 115 ? 9.800 5.253 -9.548 1.00 94.69 115 SER A O 1
ATOM 945 N N . THR A 1 116 ? 10.569 3.296 -10.362 1.00 96.81 116 THR A N 1
ATOM 946 C CA . THR A 1 116 ? 9.318 2.844 -10.968 1.00 96.81 116 THR A CA 1
ATOM 947 C C . THR A 1 116 ? 8.944 1.450 -10.481 1.00 96.81 116 THR A C 1
ATOM 949 O O . THR A 1 116 ? 9.654 0.475 -10.708 1.00 96.81 116 THR A O 1
ATOM 952 N N . PHE A 1 117 ? 7.766 1.344 -9.867 1.00 97.31 117 PHE A N 1
ATOM 953 C CA . PHE A 1 117 ? 7.138 0.072 -9.519 1.00 97.31 117 PHE A CA 1
ATOM 954 C C . PHE A 1 117 ? 5.968 -0.200 -10.448 1.00 97.31 117 PHE A C 1
ATOM 956 O O . PHE A 1 117 ? 5.066 0.630 -10.578 1.00 97.31 117 PHE A O 1
ATOM 963 N N . ALA A 1 118 ? 5.948 -1.372 -11.070 1.00 97.75 118 ALA A N 1
ATOM 964 C CA . ALA A 1 118 ? 4.901 -1.750 -11.999 1.00 97.75 118 ALA A CA 1
ATOM 965 C C . ALA A 1 118 ? 4.587 -3.247 -11.956 1.00 97.75 118 ALA A C 1
ATOM 967 O O . ALA A 1 118 ? 5.396 -4.077 -11.542 1.00 97.75 118 ALA A O 1
ATOM 968 N N . TYR A 1 119 ? 3.386 -3.570 -12.427 1.00 98.38 119 TYR A N 1
ATOM 969 C CA . TYR A 1 119 ? 2.965 -4.924 -12.754 1.00 98.38 119 TYR A CA 1
ATOM 970 C C . TYR A 1 119 ? 2.347 -4.904 -14.141 1.00 98.38 119 TYR A C 1
ATOM 972 O O . TYR A 1 119 ? 1.416 -4.132 -14.389 1.00 98.38 119 TYR A O 1
ATOM 980 N N . LYS A 1 120 ? 2.883 -5.707 -15.055 1.00 97.50 120 LYS A N 1
ATOM 981 C CA . LYS A 1 120 ? 2.456 -5.730 -16.454 1.00 97.50 120 LYS A CA 1
ATOM 982 C C . LYS A 1 120 ? 2.706 -7.103 -17.052 1.00 97.50 120 LYS A C 1
ATOM 984 O O . LYS A 1 120 ? 3.704 -7.733 -16.722 1.00 97.50 120 LYS A O 1
ATOM 989 N N . ASP A 1 121 ? 1.791 -7.572 -17.900 1.00 96.38 121 ASP A N 1
ATOM 990 C CA . ASP A 1 121 ? 1.931 -8.857 -18.599 1.00 96.38 121 ASP A CA 1
ATOM 991 C C . ASP A 1 121 ? 2.164 -10.057 -17.645 1.00 96.38 121 ASP A C 1
ATOM 993 O O . ASP A 1 121 ? 2.697 -11.093 -18.034 1.00 96.38 121 ASP A O 1
ATOM 997 N N . GLY A 1 122 ? 1.725 -9.939 -16.385 1.00 95.25 122 GLY A N 1
ATOM 998 C CA . GLY A 1 122 ? 1.880 -10.971 -15.356 1.00 95.25 122 GLY A CA 1
ATOM 999 C C . GLY A 1 122 ? 3.156 -10.876 -14.509 1.00 95.25 122 GLY A C 1
ATOM 1000 O O . GLY A 1 122 ? 3.319 -11.688 -13.595 1.00 95.25 122 GLY A O 1
ATOM 1001 N N . GLU A 1 123 ? 4.024 -9.895 -14.761 1.00 96.81 123 GLU A N 1
ATOM 1002 C CA . GLU A 1 123 ? 5.350 -9.768 -14.149 1.00 96.81 123 GLU A CA 1
ATOM 1003 C C . GLU A 1 123 ? 5.520 -8.448 -13.382 1.00 96.81 123 GLU A C 1
ATOM 1005 O O . GLU A 1 123 ? 4.932 -7.420 -13.727 1.00 96.81 123 GLU A O 1
ATOM 1010 N N . PHE A 1 124 ? 6.332 -8.484 -12.320 1.00 96.88 124 PHE A N 1
ATOM 1011 C CA . PHE A 1 124 ? 6.751 -7.294 -11.575 1.00 96.88 124 PHE A CA 1
ATOM 1012 C C . PHE A 1 124 ? 7.924 -6.608 -12.282 1.00 96.88 124 PHE A C 1
ATOM 1014 O O . PHE A 1 124 ? 8.844 -7.276 -12.746 1.00 96.88 124 PHE A O 1
ATOM 1021 N N . SER A 1 125 ? 7.916 -5.277 -12.301 1.00 96.12 125 SER A N 1
ATOM 1022 C CA . SER A 1 125 ? 9.020 -4.443 -12.784 1.00 96.12 125 SER A CA 1
ATOM 1023 C C . SER A 1 125 ? 9.331 -3.390 -11.729 1.00 96.12 125 SER A C 1
ATOM 1025 O O . SER A 1 125 ? 8.470 -2.570 -11.408 1.00 96.12 125 SER A O 1
ATOM 1027 N N . CYS A 1 126 ? 10.535 -3.445 -11.165 1.00 93.38 126 CYS A N 1
ATOM 1028 C CA . CYS A 1 126 ? 10.923 -2.680 -9.983 1.00 93.38 126 CYS A CA 1
ATOM 1029 C C . CYS A 1 126 ? 12.284 -2.023 -10.249 1.00 93.38 126 CYS A C 1
ATOM 1031 O O . CYS A 1 126 ? 13.329 -2.611 -9.967 1.00 93.38 126 CYS A O 1
ATOM 1033 N N . GLU A 1 127 ? 12.246 -0.848 -10.875 1.00 89.06 127 GLU A N 1
ATOM 1034 C CA . GLU A 1 127 ? 13.414 -0.104 -11.373 1.00 89.06 127 GLU A CA 1
ATOM 1035 C C . GLU A 1 127 ? 13.759 1.093 -10.485 1.00 89.06 127 GLU A C 1
ATOM 1037 O O . GLU A 1 127 ? 12.817 1.751 -9.983 1.00 89.06 127 GLU A O 1
#

Radius of gyration: 14.02 Å; chains: 1; bounding box: 43×29×39 Å

=== Feature glossary ===
The record interleaves many kinds of information about one protein. Here is each kind framed as the question it answers.

Q: What known structures does this most resemble?
A: Structural nearest neighbors (via Foldseek easy-search vs the PDB). Reported per hit: target PDB id, E-value, and alignment TM-score. A TM-score above ~0.5 is the conventional threshold for 'same fold'.

Q: Where is each backbone atom in 3D?
A: The mmCIF table is the protein's shape written out atom by atom. For each backbone N, Cα, C, and carbonyl O, it records an (x, y, z) coordinate triple in Å plus the residue type, chain letter, and residue number.

Q: What are the backbone torsion angles?
A: The φ/ψ torsion pair specifies the backbone conformation at each residue. φ rotates about the N–Cα bond, ψ about the Cα–C bond. Steric clashes forbid most of the (φ, ψ) plane — the allowed regions (α-helix basin, β-sheet basin, left-handed helix) are the Ramachandran-allowed regions.

Q: Which residues are buried vs exposed?
A: Solvent-accessible surface area (SASA) is the area in Å² traced out by the centre of a 1.4 Å probe sphere (a water molecule) rolled over the protein's van der Waals surface (Shrake–Rupley / Lee–Richards construction). Buried residues have near-zero SASA; fully exposed residues can exceed 200 Å². The total SASA scales roughly with the number of surface residues.

Q: How confident is the AlphaFold model at each residue?
A: pLDDT is the predicted lDDT-Cα score: AlphaFold's confidence that the local environment of each residue (all inter-atomic distances within 15 Å) is correctly placed. It is a per-residue number between 0 and 100, with higher meaning more reliable.

Q: What does the local fold look like, residue by residue?
A: 3Di is Foldseek's structural alphabet. Each residue is assigned one of twenty discrete states based on how its Cα sits relative to its spatial (not sequential) neighbors. Aligning 3Di strings finds structural homologs roughly as well as full 3D superposition, but orders of magnitude faster.

Q: How big and how compact is the whole molecule?
A: Radius of gyration (Rg) is the root-mean-square distance of Cα atoms from their centroid — a single number for overall size and compactness. A globular domain of N residues has Rg ≈ 2.2·N^0.38 Å; an extended or disordered chain has a much larger Rg. The Cα contact count is the number of residue pairs whose Cα atoms are within 8 Å and are more than four positions apart in sequence — a standard proxy for tertiary packing density. The bounding box is the smallest axis-aligned box enclosing all Cα atoms.

Q: Which residues are in helices, strands, or loops?
A: DSSP 8-state secondary structure assigns each residue one of H (α-helix), G (3₁₀-helix), I (π-helix), E (extended β-strand), B (isolated β-bridge), T (hydrogen-bonded turn), S (bend), or '-' (coil). The assignment is computed from backbone hydrogen-bond geometry via the Kabsch–Sander algorithm.

Q: How mobile is each atom in the crystal?
A: Crystallographic B-factors measure how much each atom's electron density is smeared out, in Å². They rise in mobile loops and surface residues and fall in the buried interior. In AlphaFold models this column is repurposed to hold pLDDT instead.

Q: What if only a Cα trace is available?
A: P-SEA three-state annotation labels each residue as helix, strand, or coil based purely on the geometry of the Cα trace. It serves as a fallback when the full backbone (and thus DSSP) is unavailable.

Q: What family and function is it annotated with?
A: Database cross-references. InterPro integrates a dozen domain/family signature databases into unified entries with residue-range hits. GO terms attach function/process/location labels with evidence codes. CATH codes position the fold in a four-level structural taxonomy. Organism is the NCBI-taxonomy species name.

Q: Are the domains correctly placed relative to each other?
A: Predicted Aligned Error (PAE) is an AlphaFold confidence matrix: entry (i, j) is the expected error in the position of residue j, in ångströms, when the prediction is superimposed on the true structure at residue i. Low PAE within a block of residues means that block is internally rigid and well-predicted; high PAE between two blocks means their relative placement is uncertain even if each block individually is confident.

Q: What do the diagnostic plots show?
A: Three diagnostic plots accompany the record. The Cα contact map visualizes the tertiary structure as a 2D adjacency matrix (8 Å cutoff, sequence-local contacts suppressed). The Ramachandran plot shows the distribution of backbone (φ, ψ) torsions, with points in the α and β basins reflecting secondary structure content. The PAE plot shows AlphaFold's inter-residue confidence as a color matrix.

Q: What is the amino-acid chain?
A: Primary structure: the covalent order of the twenty standard amino acids along the backbone. Two proteins with the same sequence will (almost always) fold to the same structure; two with 30% identity often share a fold but not the details.

Q: What do the rendered images show?
A: The six renders are orthographic views along the three Cartesian axes in both directions. Representation (cartoon, sticks, or surface) and color scheme (sequence-rainbow or by-chain) vary across proteins so the training set covers all the common visualization conventions.